Protein AF-A0A2M8QHW9-F1 (afdb_monomer_lite)

Sequence (129 aa):
FPDFVDVEKAYFAKTGIFPIMHVVAIRRDVYEKNRWIAQALYKAFTEAQRLSYEHLLVSASLKTMLPWQIAAVEDTIATMGKAWWPYGIDKNRHVIETFTRYHHEQGLSPRQLTVEEMFAPETFAEFRI

Radius of gyration: 17.44 Å; chains: 1; bounding box: 44×30×49 Å

pLDDT: mean 93.15, std 8.69, range [36.25, 98.19]

Structure (mmCIF, N/CA/C/O backbone):
data_AF-A0A2M8QHW9-F1
#
_entry.id   AF-A0A2M8QHW9-F1
#
loop_
_atom_site.group_PDB
_atom_site.id
_atom_site.type_symbol
_atom_site.label_atom_id
_atom_site.label_alt_id
_atom_site.label_comp_id
_atom_site.label_asym_id
_atom_site.label_entity_id
_atom_site.label_seq_id
_atom_site.pdbx_PDB_ins_code
_atom_site.Cartn_x
_atom_site.Cartn_y
_atom_site.Cartn_z
_atom_site.occupancy
_atom_site.B_iso_or_equiv
_atom_site.auth_seq_id
_atom_site.auth_comp_id
_atom_site.auth_asym_id
_atom_site.auth_atom_id
_atom_site.pdbx_PDB_model_num
ATOM 1 N N . PHE A 1 1 ? -11.239 -7.118 -22.411 1.00 71.62 1 PHE A N 1
ATOM 2 C CA . PHE A 1 1 ? -10.361 -5.962 -22.662 1.00 71.62 1 PHE A CA 1
ATOM 3 C C . PHE A 1 1 ? -8.921 -6.431 -22.521 1.00 71.62 1 PHE A C 1
ATOM 5 O O . PHE A 1 1 ? -8.539 -6.776 -21.411 1.00 71.62 1 PHE A O 1
ATOM 12 N N . PRO A 1 2 ? -8.183 -6.615 -23.627 1.00 88.00 2 PRO A N 1
ATOM 13 C CA . PRO A 1 2 ? -6.810 -7.134 -23.603 1.00 88.00 2 PRO A CA 1
ATOM 14 C C . PRO A 1 2 ? -5.754 -6.081 -23.208 1.00 88.00 2 PRO A C 1
ATOM 16 O O . PRO A 1 2 ? -4.635 -6.444 -22.878 1.00 88.00 2 PRO A O 1
ATOM 19 N N . ASP A 1 3 ? -6.118 -4.801 -23.219 1.00 94.25 3 ASP A N 1
ATOM 20 C CA . ASP A 1 3 ? -5.281 -3.607 -23.026 1.00 94.25 3 ASP A CA 1
ATOM 21 C C . ASP A 1 3 ? -5.350 -3.024 -21.601 1.00 94.25 3 ASP A C 1
ATOM 23 O O . ASP A 1 3 ? -4.943 -1.890 -21.357 1.00 94.25 3 ASP A O 1
ATOM 27 N N . PHE A 1 4 ? -5.875 -3.791 -20.642 1.00 93.69 4 PHE A N 1
ATOM 28 C CA . PHE A 1 4 ? -6.145 -3.322 -19.279 1.00 93.69 4 PHE A CA 1
ATOM 29 C C . PHE A 1 4 ? -4.907 -2.737 -18.580 1.00 93.69 4 PHE A C 1
ATOM 31 O O . PHE A 1 4 ? -5.032 -1.728 -17.896 1.00 93.69 4 PHE A O 1
ATOM 38 N N . VAL A 1 5 ? -3.715 -3.301 -18.809 1.00 94.00 5 VAL A N 1
ATOM 39 C CA . VAL A 1 5 ? -2.462 -2.796 -18.221 1.00 94.00 5 VAL A CA 1
ATOM 40 C C . VAL A 1 5 ? -2.195 -1.352 -18.647 1.00 94.00 5 VAL A C 1
ATOM 42 O O . VAL A 1 5 ? -1.920 -0.505 -17.801 1.00 94.00 5 VAL A O 1
ATOM 45 N N . ASP A 1 6 ? -2.309 -1.039 -19.937 1.00 95.50 6 ASP A N 1
ATOM 46 C CA . ASP A 1 6 ? -2.036 0.310 -20.442 1.00 95.50 6 ASP A CA 1
ATOM 47 C C . ASP A 1 6 ? -3.090 1.312 -19.959 1.00 95.50 6 ASP A C 1
ATOM 49 O O . ASP A 1 6 ? -2.762 2.443 -19.589 1.00 95.50 6 ASP A O 1
ATOM 53 N N . VAL A 1 7 ? -4.353 0.883 -19.888 1.00 96.12 7 VAL A N 1
ATOM 54 C CA . VAL A 1 7 ? -5.453 1.691 -19.344 1.00 96.12 7 VAL A CA 1
ATOM 55 C C . VAL A 1 7 ? -5.238 1.991 -17.856 1.00 96.12 7 VAL A C 1
ATOM 57 O O . VAL A 1 7 ? -5.409 3.134 -17.429 1.00 96.12 7 VAL A O 1
ATOM 60 N N . GLU A 1 8 ? -4.823 1.002 -17.064 1.00 95.38 8 GLU A N 1
ATOM 61 C CA . GLU A 1 8 ? -4.522 1.166 -15.638 1.00 95.38 8 GLU A CA 1
ATOM 62 C C . GLU A 1 8 ? -3.317 2.085 -15.410 1.00 95.38 8 GLU A C 1
ATOM 64 O O . GLU A 1 8 ? -3.380 2.982 -14.565 1.00 95.38 8 GLU A O 1
ATOM 69 N N . LYS A 1 9 ? -2.252 1.947 -16.210 1.00 96.31 9 LYS A N 1
ATOM 70 C CA . LYS A 1 9 ? -1.101 2.864 -16.173 1.00 96.31 9 LYS A CA 1
ATOM 71 C C . LYS A 1 9 ? -1.502 4.292 -16.521 1.00 96.31 9 LYS A C 1
ATOM 73 O O . LYS A 1 9 ? -1.097 5.224 -15.830 1.00 96.31 9 LYS A O 1
ATOM 78 N N . ALA A 1 10 ? -2.317 4.479 -17.558 1.00 96.81 10 ALA A N 1
ATOM 79 C CA . ALA A 1 10 ? -2.821 5.795 -17.941 1.00 96.81 10 ALA A CA 1
ATOM 80 C C . ALA A 1 10 ? -3.698 6.409 -16.837 1.00 96.81 10 ALA A C 1
ATOM 82 O O . ALA A 1 10 ? -3.595 7.605 -16.552 1.00 96.81 10 ALA A O 1
ATOM 83 N N . TYR A 1 11 ? -4.527 5.598 -16.175 1.00 96.50 11 TYR A N 1
ATOM 84 C CA . TYR A 1 11 ? -5.313 6.024 -15.020 1.00 96.50 11 TYR A CA 1
ATOM 85 C C . TYR A 1 11 ? -4.419 6.455 -13.851 1.00 96.50 11 TYR A C 1
ATOM 87 O O . TYR A 1 11 ? -4.618 7.546 -13.305 1.00 96.50 11 TYR A O 1
ATOM 95 N N . PHE A 1 12 ? -3.408 5.654 -13.505 1.00 96.75 12 PHE A N 1
ATOM 96 C CA . PHE A 1 12 ? -2.443 5.989 -12.460 1.00 96.75 12 PHE A CA 1
ATOM 97 C C . PHE A 1 12 ? -1.674 7.271 -12.799 1.00 96.75 12 PHE A C 1
ATOM 99 O O . PHE A 1 12 ? -1.614 8.176 -11.975 1.00 96.75 12 PHE A O 1
ATOM 106 N N . ALA A 1 13 ? -1.174 7.418 -14.028 1.00 96.50 13 ALA A N 1
ATOM 107 C CA . ALA A 1 13 ? -0.470 8.624 -14.465 1.00 96.50 13 ALA A CA 1
ATOM 108 C C . ALA A 1 13 ? -1.353 9.882 -14.392 1.00 96.50 13 ALA A C 1
ATOM 110 O O . ALA A 1 13 ? -0.876 10.963 -14.051 1.00 96.50 13 ALA A O 1
ATOM 111 N N . LYS A 1 14 ? -2.652 9.749 -14.691 1.00 97.62 14 LYS A N 1
ATOM 112 C CA . LYS A 1 14 ? -3.613 10.857 -14.654 1.00 97.62 14 LYS A CA 1
ATOM 113 C C . LYS A 1 14 ? -4.022 11.255 -13.235 1.00 97.62 14 LYS A C 1
ATOM 115 O O . LYS A 1 14 ? -4.282 12.430 -12.992 1.00 97.62 14 LYS A O 1
ATOM 120 N N . THR A 1 15 ? -4.170 10.287 -12.335 1.00 96.62 15 THR A N 1
ATOM 121 C CA . THR A 1 15 ? -4.827 10.497 -11.032 1.00 96.62 15 THR A CA 1
ATOM 122 C C . THR A 1 15 ? -3.886 10.377 -9.840 1.00 96.62 15 THR A C 1
ATOM 124 O O . THR A 1 15 ? -4.209 10.867 -8.765 1.00 96.62 15 THR A O 1
ATOM 127 N N . GLY A 1 16 ? -2.748 9.703 -10.000 1.00 94.56 16 GLY A N 1
ATOM 128 C CA . GLY A 1 16 ? -1.907 9.239 -8.897 1.00 94.56 16 GLY A CA 1
ATOM 129 C C . GLY A 1 16 ? -2.556 8.138 -8.049 1.00 94.56 16 GLY A C 1
ATOM 130 O O . GLY A 1 16 ? -2.000 7.759 -7.020 1.00 94.56 16 GLY A O 1
ATOM 131 N N . ILE A 1 17 ? -3.730 7.626 -8.439 1.00 95.69 17 ILE A N 1
ATOM 132 C CA . ILE A 1 17 ? -4.475 6.625 -7.678 1.00 95.69 17 ILE A CA 1
ATOM 133 C C . ILE A 1 17 ? -4.153 5.241 -8.221 1.00 95.69 17 ILE A C 1
ATOM 135 O O . ILE A 1 17 ? -4.450 4.924 -9.371 1.00 95.69 17 ILE A O 1
ATOM 139 N N . PHE A 1 18 ? -3.628 4.388 -7.347 1.00 93.56 18 PHE A N 1
ATOM 140 C CA . PHE A 1 18 ? -3.659 2.947 -7.534 1.00 93.56 18 PHE A CA 1
ATOM 141 C C . PHE A 1 18 ? -4.599 2.338 -6.484 1.00 93.56 18 PHE A C 1
ATOM 143 O O . PHE A 1 18 ? -4.386 2.574 -5.291 1.00 93.56 18 PHE A O 1
ATOM 150 N N . PRO A 1 19 ? -5.680 1.641 -6.884 1.00 89.56 19 PRO A N 1
ATOM 151 C CA . PRO A 1 19 ? -6.711 1.203 -5.948 1.00 89.56 19 PRO A CA 1
ATOM 152 C C . PRO A 1 19 ? -6.178 0.330 -4.804 1.00 89.56 19 PRO A C 1
ATOM 154 O O . PRO A 1 19 ? -5.447 -0.638 -5.015 1.00 89.56 19 PRO A O 1
ATOM 157 N N . ILE A 1 20 ? -6.598 0.645 -3.576 1.00 89.88 20 ILE A N 1
ATOM 158 C CA . ILE A 1 20 ? -6.276 -0.157 -2.391 1.00 89.88 20 ILE A CA 1
ATOM 159 C C . ILE A 1 20 ? -7.069 -1.464 -2.461 1.00 89.88 20 ILE A C 1
ATOM 161 O O . ILE A 1 20 ? -8.295 -1.450 -2.390 1.00 89.88 20 ILE A O 1
ATOM 165 N N . MET A 1 21 ? -6.372 -2.598 -2.570 1.00 85.88 21 MET A N 1
ATOM 166 C CA . MET A 1 21 ? -7.023 -3.915 -2.619 1.00 85.88 21 MET A CA 1
ATOM 167 C C . MET A 1 21 ? -7.296 -4.517 -1.234 1.00 85.88 21 MET A C 1
ATOM 169 O O . MET A 1 21 ? -8.264 -5.251 -1.066 1.00 85.88 21 MET A O 1
ATOM 173 N N . HIS A 1 22 ? -6.441 -4.238 -0.243 1.00 90.62 22 HIS A N 1
ATOM 174 C CA . HIS A 1 22 ? -6.488 -4.900 1.063 1.00 90.62 22 HIS A CA 1
ATOM 175 C C . HIS A 1 22 ? -6.262 -3.914 2.211 1.00 90.62 22 HIS A C 1
ATOM 177 O O . HIS A 1 22 ? -5.474 -2.977 2.096 1.00 90.62 22 HIS A O 1
ATOM 183 N N . VAL A 1 23 ? -6.913 -4.181 3.345 1.00 93.06 23 VAL A N 1
ATOM 184 C CA . VAL A 1 23 ? -6.708 -3.486 4.621 1.00 93.06 23 VAL A CA 1
ATOM 185 C C . VAL A 1 23 ? -6.561 -4.514 5.742 1.00 93.06 23 VAL A C 1
ATOM 187 O O . VAL A 1 23 ? -7.210 -5.559 5.728 1.00 93.06 23 VAL A O 1
ATOM 190 N N . VAL A 1 24 ? -5.707 -4.227 6.723 1.00 94.31 24 VAL A N 1
ATOM 191 C CA . VAL A 1 24 ? -5.580 -5.049 7.932 1.00 94.31 24 VAL A CA 1
ATOM 192 C C . VAL A 1 24 ? -6.561 -4.532 8.977 1.00 94.31 24 VAL A C 1
ATOM 194 O O . VAL A 1 24 ? -6.463 -3.386 9.409 1.00 94.31 24 VAL A O 1
ATOM 197 N N . ALA A 1 25 ? -7.486 -5.387 9.406 1.00 95.69 25 ALA A N 1
ATOM 198 C CA . ALA A 1 25 ? -8.437 -5.075 10.464 1.00 95.69 25 ALA A CA 1
ATOM 199 C C . ALA A 1 25 ? -8.063 -5.801 11.762 1.00 95.69 25 ALA A C 1
ATOM 201 O O . ALA A 1 25 ? -7.692 -6.974 11.753 1.00 95.69 25 ALA A O 1
ATOM 202 N N . ILE A 1 26 ? -8.202 -5.107 12.892 1.00 96.62 26 ILE A N 1
ATOM 203 C CA . ILE A 1 26 ? -8.029 -5.680 14.229 1.00 96.62 26 ILE A CA 1
ATOM 204 C C . ILE A 1 26 ? -9.383 -5.635 14.925 1.00 96.62 26 ILE A C 1
ATOM 206 O O . ILE A 1 26 ? -10.048 -4.597 14.944 1.00 96.62 26 ILE A O 1
ATOM 210 N N . ARG A 1 27 ? -9.791 -6.757 15.525 1.00 97.38 27 ARG A N 1
ATOM 211 C CA . ARG A 1 27 ? -11.016 -6.810 16.329 1.00 97.38 27 ARG A CA 1
ATOM 212 C C . ARG A 1 27 ? -10.944 -5.764 17.449 1.00 97.38 27 ARG A C 1
ATOM 214 O O . ARG A 1 27 ? -9.917 -5.643 18.121 1.00 97.38 27 ARG A O 1
ATOM 221 N N . ARG A 1 28 ? -12.028 -5.005 17.637 1.00 96.19 28 ARG A N 1
ATOM 222 C CA . ARG A 1 28 ? -12.054 -3.817 18.506 1.00 96.19 28 ARG A CA 1
ATOM 223 C C . ARG A 1 28 ? -11.579 -4.098 19.932 1.00 96.19 28 ARG A C 1
ATOM 225 O O . ARG A 1 28 ? -10.681 -3.417 20.409 1.00 96.19 28 ARG A O 1
ATOM 232 N N . ASP A 1 29 ? -12.134 -5.116 20.576 1.00 98.00 29 ASP A N 1
ATOM 233 C CA . ASP A 1 29 ? -11.809 -5.517 21.951 1.00 98.00 29 ASP A CA 1
ATOM 234 C C . ASP A 1 29 ? -10.341 -5.952 22.128 1.00 98.00 29 ASP A C 1
ATOM 236 O O . ASP A 1 29 ? -9.735 -5.686 23.166 1.00 98.00 29 ASP A O 1
ATOM 240 N N . VAL A 1 30 ? -9.751 -6.602 21.119 1.00 98.06 30 VAL A N 1
ATOM 241 C CA . VAL A 1 30 ? -8.334 -6.995 21.120 1.00 98.06 30 VAL A CA 1
ATOM 242 C C . VAL A 1 30 ? -7.454 -5.759 21.049 1.00 98.06 30 VAL A C 1
ATOM 244 O O . VAL A 1 30 ? -6.533 -5.628 21.855 1.00 98.06 30 VAL A O 1
ATOM 247 N N . TYR A 1 31 ? -7.751 -4.851 20.119 1.00 97.31 31 TYR A N 1
ATOM 248 C CA . TYR A 1 31 ? -7.004 -3.607 19.968 1.00 97.31 31 TYR A CA 1
ATOM 249 C C . TYR A 1 31 ? -7.140 -2.707 21.201 1.00 97.31 31 TYR A C 1
ATOM 251 O O . TYR A 1 31 ? -6.151 -2.148 21.659 1.00 97.31 31 TYR A O 1
ATOM 259 N N . GLU A 1 32 ? -8.328 -2.590 21.793 1.00 96.50 32 GLU A N 1
ATOM 260 C CA . GLU A 1 32 ? -8.529 -1.751 22.978 1.00 96.50 32 GLU A CA 1
ATOM 261 C C . GLU A 1 32 ? -7.736 -2.242 24.186 1.00 96.50 32 GLU A C 1
ATOM 263 O O . GLU A 1 32 ? -7.156 -1.424 24.898 1.00 96.50 32 GLU A O 1
ATOM 268 N N . LYS A 1 33 ? -7.644 -3.564 24.371 1.00 97.94 33 LYS A N 1
ATOM 269 C CA . LYS A 1 33 ? -6.813 -4.181 25.416 1.00 97.94 33 LYS A CA 1
ATOM 270 C C . LYS A 1 33 ? -5.316 -4.149 25.089 1.00 97.94 33 LYS A C 1
ATOM 272 O O . LYS A 1 33 ? -4.503 -4.268 25.998 1.00 97.94 33 LYS A O 1
ATOM 277 N N . ASN A 1 34 ? -4.946 -4.012 23.813 1.00 97.44 34 ASN A N 1
ATOM 278 C CA . ASN A 1 34 ? -3.572 -4.164 23.325 1.00 97.44 34 ASN A CA 1
ATOM 279 C C . ASN A 1 34 ? -3.258 -3.167 22.195 1.00 97.44 34 ASN A C 1
ATOM 281 O O . ASN A 1 34 ? -2.925 -3.560 21.075 1.00 97.44 34 ASN A O 1
ATOM 285 N N . ARG A 1 35 ? -3.354 -1.863 22.481 1.00 95.69 35 ARG A N 1
ATOM 286 C CA . ARG A 1 35 ? -3.211 -0.785 21.477 1.00 95.69 35 ARG A CA 1
ATOM 287 C C . ARG A 1 35 ? -1.920 -0.881 20.654 1.00 95.69 35 ARG A C 1
ATOM 289 O O . ARG A 1 35 ? -1.920 -0.622 19.453 1.00 95.69 35 ARG A O 1
ATOM 296 N N . TRP A 1 36 ? -0.842 -1.349 21.286 1.00 95.12 36 TRP A N 1
ATOM 297 C CA . TRP A 1 36 ? 0.473 -1.558 20.676 1.00 95.12 36 TRP A CA 1
ATOM 298 C C . TRP A 1 36 ? 0.463 -2.509 19.462 1.00 95.12 36 TRP A C 1
ATOM 300 O O . TRP A 1 36 ? 1.332 -2.391 18.596 1.00 95.12 36 TRP A O 1
ATOM 310 N N . ILE A 1 37 ? -0.517 -3.420 19.356 1.00 96.62 37 ILE A N 1
ATOM 311 C CA . ILE A 1 37 ? -0.610 -4.390 18.251 1.00 96.62 37 ILE A CA 1
ATOM 312 C C . ILE A 1 37 ? -0.733 -3.681 16.900 1.00 96.62 37 ILE A C 1
ATOM 314 O O . ILE A 1 37 ? -0.157 -4.154 15.922 1.00 96.62 37 ILE A O 1
ATOM 318 N N . ALA A 1 38 ? -1.426 -2.539 16.830 1.00 95.19 38 ALA A N 1
ATOM 319 C CA . ALA A 1 38 ? -1.582 -1.801 15.577 1.00 95.19 38 ALA A CA 1
ATOM 320 C C . ALA A 1 38 ? -0.224 -1.384 14.992 1.00 95.19 38 ALA A C 1
ATOM 322 O O . ALA A 1 38 ? 0.065 -1.653 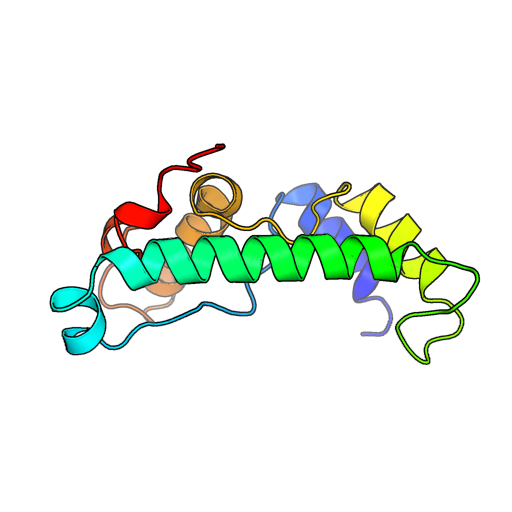13.826 1.00 95.19 38 ALA A O 1
ATOM 323 N N . GLN A 1 39 ? 0.648 -0.809 15.825 1.00 93.75 39 GLN A N 1
ATOM 324 C CA . GLN A 1 39 ? 1.985 -0.410 15.397 1.00 93.75 39 GLN A CA 1
ATOM 325 C C . GLN A 1 39 ? 2.892 -1.621 15.130 1.00 93.75 39 GLN A C 1
ATOM 327 O O . GLN A 1 39 ? 3.680 -1.599 14.184 1.00 93.75 39 GLN A O 1
ATOM 332 N N . ALA A 1 40 ? 2.783 -2.685 15.933 1.00 95.69 40 ALA A N 1
ATOM 333 C CA . ALA A 1 40 ? 3.567 -3.903 15.739 1.00 95.69 40 ALA A CA 1
ATOM 334 C C . ALA A 1 40 ? 3.253 -4.581 14.395 1.00 95.69 40 ALA A C 1
ATOM 336 O O . ALA A 1 40 ? 4.174 -4.906 13.646 1.00 95.69 40 ALA A O 1
ATOM 337 N N . LEU A 1 41 ? 1.968 -4.726 14.053 1.00 95.62 41 LEU A N 1
ATOM 338 C CA . LEU A 1 41 ? 1.536 -5.261 12.760 1.00 95.62 41 LEU A CA 1
ATOM 339 C C . LEU A 1 41 ? 1.975 -4.356 11.609 1.00 95.62 41 LEU A C 1
ATOM 341 O O . LEU A 1 41 ? 2.506 -4.854 10.619 1.00 95.62 41 LEU A O 1
ATOM 345 N N . TYR A 1 42 ? 1.812 -3.035 11.746 1.00 94.19 42 TYR A N 1
ATOM 346 C CA . TYR A 1 42 ? 2.251 -2.086 10.723 1.00 94.19 42 TYR A CA 1
ATOM 347 C C . TYR A 1 42 ? 3.747 -2.231 10.406 1.00 94.19 42 TYR A C 1
ATOM 349 O O . TYR A 1 42 ? 4.121 -2.361 9.238 1.00 94.19 42 TYR A O 1
ATOM 357 N N . LYS A 1 43 ? 4.600 -2.297 11.438 1.00 94.12 43 LYS A N 1
ATOM 358 C CA . LYS A 1 43 ? 6.045 -2.525 11.284 1.00 94.12 43 LYS A CA 1
ATOM 359 C C . LYS A 1 43 ? 6.344 -3.880 10.642 1.00 94.12 43 LYS A C 1
ATOM 361 O O . LYS A 1 43 ? 7.104 -3.935 9.680 1.00 94.12 43 LYS A O 1
ATOM 366 N N . ALA A 1 44 ? 5.722 -4.952 11.134 1.00 96.31 44 ALA A N 1
ATOM 367 C CA . ALA A 1 44 ? 5.953 -6.303 10.631 1.00 96.31 44 ALA A CA 1
ATOM 368 C C . ALA A 1 44 ? 5.591 -6.444 9.143 1.00 96.31 44 ALA A C 1
ATOM 370 O O . ALA A 1 44 ? 6.369 -7.001 8.371 1.00 96.31 44 ALA A O 1
ATOM 371 N N . PHE A 1 45 ? 4.446 -5.904 8.715 1.00 95.94 45 PHE A N 1
ATOM 372 C CA . PHE A 1 45 ? 4.040 -5.969 7.311 1.00 95.94 45 PHE A CA 1
ATOM 373 C C . PHE A 1 45 ? 4.854 -5.041 6.407 1.00 95.94 45 PHE A C 1
ATOM 375 O O . PHE A 1 45 ? 5.140 -5.418 5.273 1.00 95.94 45 PHE A O 1
ATOM 382 N N . THR A 1 46 ? 5.270 -3.873 6.903 1.00 93.88 46 THR A N 1
ATOM 383 C CA . THR A 1 46 ? 6.174 -2.983 6.155 1.00 93.88 46 THR A CA 1
ATOM 384 C C . THR A 1 46 ? 7.514 -3.673 5.892 1.00 93.88 46 THR A C 1
ATOM 386 O O . THR A 1 46 ? 8.026 -3.634 4.775 1.00 93.88 46 THR A O 1
ATOM 389 N N . GLU A 1 47 ? 8.053 -4.377 6.889 1.00 96.25 47 GLU A N 1
ATOM 390 C CA . GLU A 1 47 ? 9.287 -5.148 6.735 1.00 96.25 47 GLU A CA 1
ATOM 391 C C . GLU A 1 47 ? 9.109 -6.345 5.790 1.00 96.25 47 GLU A C 1
ATOM 393 O O . GLU A 1 47 ? 9.917 -6.553 4.884 1.00 96.25 47 GLU A O 1
ATOM 398 N N . ALA A 1 48 ? 8.013 -7.097 5.925 1.00 96.69 48 ALA A N 1
ATOM 399 C CA . ALA A 1 48 ? 7.700 -8.195 5.010 1.00 96.69 48 ALA A CA 1
ATOM 400 C C . ALA A 1 48 ? 7.568 -7.720 3.550 1.00 96.69 48 ALA A C 1
ATOM 402 O O . ALA A 1 48 ? 8.015 -8.405 2.623 1.00 96.69 48 ALA A O 1
ATOM 403 N N . GLN A 1 49 ? 6.992 -6.534 3.332 1.00 95.38 49 GLN A N 1
ATOM 404 C CA . GLN A 1 49 ? 6.917 -5.915 2.013 1.00 95.38 49 GLN A CA 1
ATOM 405 C C . GLN A 1 49 ? 8.307 -5.542 1.489 1.00 95.38 49 GLN A C 1
ATOM 407 O O . GLN A 1 49 ? 8.620 -5.872 0.345 1.00 95.38 49 GLN A O 1
ATOM 412 N N . ARG A 1 50 ? 9.146 -4.896 2.309 1.00 95.88 50 ARG A N 1
ATOM 413 C CA . ARG A 1 50 ? 10.518 -4.527 1.927 1.00 95.88 50 ARG A CA 1
ATOM 414 C C . ARG A 1 50 ? 11.298 -5.747 1.440 1.00 95.88 50 ARG A C 1
ATOM 416 O O . ARG A 1 50 ? 11.843 -5.722 0.339 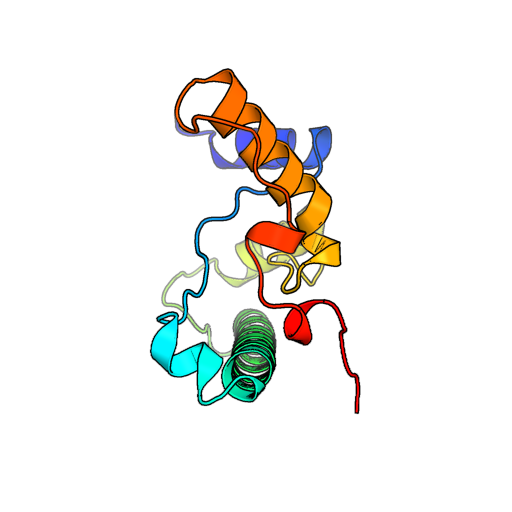1.0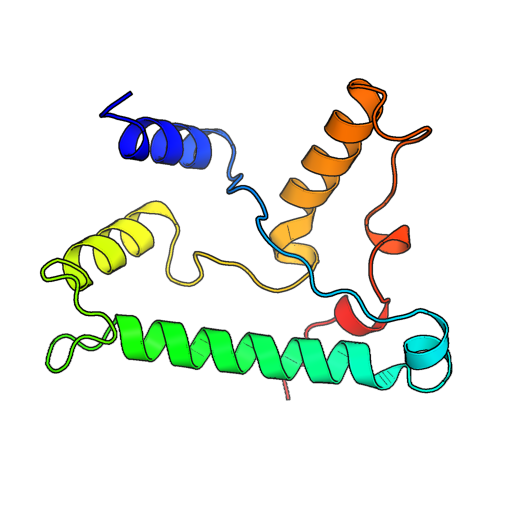0 95.88 50 ARG A O 1
ATOM 423 N N . LEU A 1 51 ? 11.267 -6.835 2.211 1.00 96.31 51 LEU A N 1
ATOM 424 C CA . LEU A 1 51 ? 11.889 -8.104 1.829 1.00 96.31 51 LEU A CA 1
ATOM 425 C C . LEU A 1 51 ? 11.312 -8.637 0.511 1.00 96.31 51 LEU A C 1
ATOM 427 O O . LEU A 1 51 ? 12.049 -9.094 -0.359 1.00 96.31 51 LEU A O 1
ATOM 431 N N . SER A 1 52 ? 9.994 -8.548 0.326 1.00 95.75 52 SER A N 1
ATOM 432 C CA . SER A 1 52 ? 9.341 -8.989 -0.911 1.00 95.75 52 SER A CA 1
ATOM 433 C C . SER A 1 52 ? 9.816 -8.198 -2.133 1.00 95.75 52 SER A C 1
ATOM 435 O O . SER A 1 52 ? 10.095 -8.807 -3.164 1.00 95.75 52 SER A O 1
ATOM 437 N N . TYR A 1 53 ? 9.966 -6.875 -2.026 1.00 95.69 53 TYR A N 1
ATOM 438 C CA . TYR A 1 53 ? 10.539 -6.053 -3.096 1.00 95.69 53 TYR A CA 1
ATOM 439 C C . TYR A 1 53 ? 11.976 -6.447 -3.419 1.00 95.69 53 TYR A C 1
ATOM 441 O O . TYR A 1 53 ? 12.316 -6.599 -4.590 1.00 95.69 53 TYR A O 1
ATOM 449 N N . GLU A 1 54 ? 12.803 -6.675 -2.400 1.00 94.88 54 GLU A N 1
ATOM 450 C CA . GLU A 1 54 ? 14.190 -7.106 -2.589 1.00 94.88 54 GLU A CA 1
ATOM 451 C C . GLU A 1 54 ? 14.268 -8.440 -3.328 1.00 94.88 54 GLU A C 1
ATOM 453 O O . GLU A 1 54 ? 15.019 -8.569 -4.291 1.00 94.88 54 GLU A O 1
ATOM 458 N N . HIS A 1 55 ? 13.431 -9.409 -2.956 1.00 95.25 55 HIS A N 1
ATOM 459 C CA . HIS A 1 55 ? 13.362 -10.696 -3.645 1.00 95.25 55 HIS A CA 1
ATOM 460 C C . HIS A 1 55 ? 12.825 -10.596 -5.077 1.00 95.25 55 HIS A C 1
ATOM 462 O O . HIS A 1 55 ? 13.256 -11.361 -5.938 1.00 95.25 55 HIS A O 1
ATOM 468 N N . LEU A 1 56 ? 11.891 -9.681 -5.352 1.00 96.38 56 LEU A N 1
ATOM 469 C CA . LEU A 1 56 ? 11.357 -9.477 -6.703 1.00 96.38 56 LEU A CA 1
ATOM 470 C C . LEU A 1 56 ? 12.408 -8.925 -7.675 1.00 96.38 56 LEU A C 1
ATOM 472 O O . LEU A 1 56 ? 12.310 -9.196 -8.870 1.00 96.38 56 LEU A O 1
ATOM 476 N N . LEU A 1 57 ? 13.414 -8.211 -7.162 1.00 93.12 57 LEU A N 1
ATOM 477 C CA . LEU A 1 57 ? 14.529 -7.651 -7.930 1.00 93.12 57 LEU A CA 1
ATOM 478 C C . LEU A 1 57 ? 15.648 -8.665 -8.229 1.00 93.12 57 LEU A C 1
ATOM 480 O O . LEU A 1 57 ? 16.535 -8.379 -9.033 1.00 93.12 57 LEU A O 1
ATOM 484 N N . VAL A 1 58 ? 15.637 -9.849 -7.607 1.00 93.50 58 VAL A N 1
ATOM 485 C CA . VAL A 1 58 ? 16.659 -10.881 -7.841 1.00 93.50 58 VAL A CA 1
ATOM 486 C C . VAL A 1 58 ? 16.404 -11.585 -9.176 1.00 93.50 58 VAL A C 1
ATOM 488 O O . VAL A 1 58 ? 15.458 -12.358 -9.313 1.00 93.50 58 VAL A O 1
ATOM 491 N N . SER A 1 59 ? 17.288 -11.371 -10.154 1.00 89.06 59 SER A N 1
ATOM 492 C CA . SER A 1 59 ? 17.186 -11.969 -11.496 1.00 89.06 59 SER A CA 1
ATOM 493 C C . SER A 1 59 ? 17.769 -13.383 -11.609 1.00 89.06 59 SER A C 1
ATOM 495 O O . SER A 1 59 ? 17.367 -14.139 -12.487 1.00 89.06 59 SER A O 1
ATOM 497 N N . ALA A 1 60 ? 18.684 -13.768 -10.713 1.00 90.12 60 ALA A N 1
ATOM 498 C CA . ALA A 1 60 ? 19.350 -15.0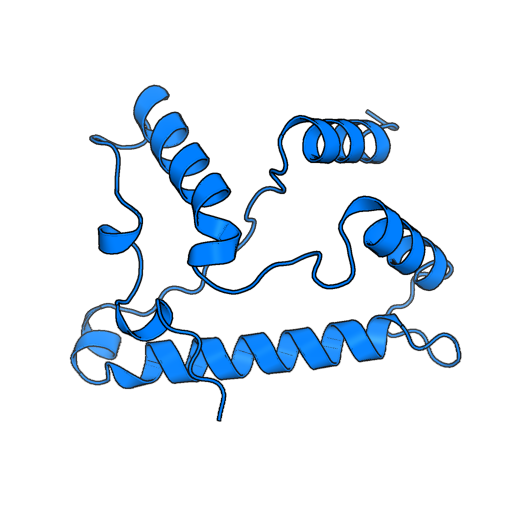77 -10.744 1.00 90.12 60 ALA A CA 1
ATOM 499 C C . ALA A 1 60 ? 18.484 -16.236 -10.209 1.00 90.12 60 ALA A C 1
ATOM 501 O O . ALA A 1 60 ? 18.758 -17.399 -10.495 1.00 90.12 60 ALA A O 1
ATOM 502 N N . SER A 1 61 ? 17.460 -15.930 -9.411 1.00 90.31 61 SER A N 1
ATOM 503 C CA . SER A 1 61 ? 16.514 -16.897 -8.850 1.00 90.31 61 SER A CA 1
ATOM 504 C C . SER A 1 61 ? 15.186 -16.186 -8.636 1.00 90.31 61 SER A C 1
ATOM 506 O O . SER A 1 61 ? 15.000 -15.472 -7.648 1.00 90.31 61 SER A O 1
ATOM 508 N N . LEU A 1 62 ? 14.294 -16.312 -9.620 1.00 93.00 62 LEU A N 1
ATOM 509 C CA . LEU A 1 62 ? 13.024 -15.596 -9.612 1.00 93.00 62 LEU A CA 1
ATOM 5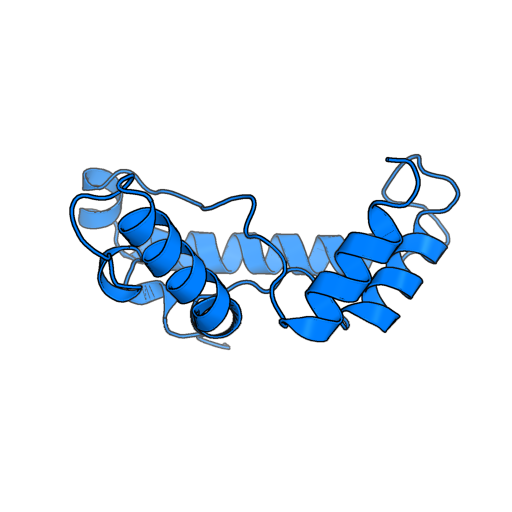10 C C . LEU A 1 62 ? 12.165 -16.045 -8.428 1.00 93.00 62 LEU A C 1
ATOM 512 O O . LEU A 1 62 ? 12.004 -17.233 -8.153 1.00 93.00 62 LEU A O 1
ATOM 516 N N . LYS A 1 63 ? 11.578 -15.065 -7.739 1.00 94.12 63 LYS A N 1
ATOM 517 C CA . LYS A 1 63 ? 10.669 -15.296 -6.611 1.00 94.12 63 LYS A CA 1
ATOM 518 C C . LYS A 1 63 ? 9.390 -16.037 -7.021 1.00 94.12 63 LYS A C 1
ATOM 520 O O . LYS A 1 63 ? 8.801 -16.734 -6.196 1.00 94.12 63 LYS A O 1
ATOM 525 N N . THR A 1 64 ? 8.950 -15.857 -8.262 1.00 94.56 64 THR A N 1
ATOM 526 C CA . THR A 1 64 ? 7.762 -16.491 -8.841 1.00 94.56 64 THR A CA 1
ATOM 527 C C . THR A 1 64 ? 8.140 -17.391 -10.016 1.00 94.56 64 THR A C 1
ATOM 529 O O . THR A 1 64 ? 9.263 -17.361 -10.510 1.00 94.56 64 THR A O 1
ATOM 532 N N . MET A 1 65 ? 7.174 -18.174 -10.500 1.00 94.12 65 MET A N 1
ATOM 533 C CA . MET A 1 65 ? 7.339 -19.007 -11.698 1.00 94.12 65 MET A CA 1
ATOM 534 C C . MET A 1 65 ? 7.121 -18.242 -13.017 1.00 94.12 65 MET A C 1
ATOM 536 O O . MET A 1 65 ? 7.089 -18.859 -14.079 1.00 94.12 65 MET A O 1
ATOM 540 N N . LEU A 1 66 ? 6.931 -16.918 -12.977 1.00 94.94 66 LEU A N 1
ATOM 541 C CA . LEU A 1 66 ? 6.684 -16.123 -14.180 1.00 94.94 66 LEU A CA 1
ATOM 542 C C . LEU A 1 66 ? 8.009 -15.792 -14.890 1.00 94.94 66 LEU A C 1
ATOM 544 O O . LEU A 1 66 ? 8.855 -15.121 -14.297 1.00 94.94 66 LEU A O 1
ATOM 548 N N . PRO A 1 67 ? 8.190 -16.176 -16.169 1.00 93.69 67 PRO A N 1
ATOM 549 C CA . PRO A 1 67 ? 9.467 -16.017 -16.874 1.00 93.69 67 PRO A CA 1
ATOM 550 C C . PRO A 1 67 ? 9.861 -14.552 -17.113 1.00 93.69 67 PRO A C 1
ATOM 552 O O . PRO A 1 67 ? 11.041 -14.251 -17.264 1.00 93.69 67 PRO A O 1
ATOM 555 N N . TRP A 1 68 ? 8.892 -13.633 -17.121 1.00 95.12 68 TRP A N 1
ATOM 556 C CA . TRP A 1 68 ? 9.110 -12.202 -17.368 1.00 95.12 68 TRP A CA 1
ATOM 557 C C . TRP A 1 68 ? 8.952 -11.342 -16.110 1.00 95.12 68 TRP A C 1
ATOM 559 O O . TRP A 1 68 ? 8.704 -10.143 -16.215 1.00 95.12 68 TRP A O 1
ATOM 569 N N . GLN A 1 69 ? 9.090 -11.933 -14.916 1.00 95.94 69 GLN A N 1
ATOM 570 C CA . GLN A 1 69 ? 8.939 -11.208 -13.650 1.00 95.94 69 GLN A CA 1
ATOM 571 C C . GLN A 1 69 ? 9.804 -9.941 -13.601 1.00 95.94 69 GLN A C 1
ATOM 573 O O . GLN A 1 69 ? 9.303 -8.890 -13.222 1.00 95.94 69 GLN A O 1
ATOM 578 N N . ILE A 1 70 ? 11.081 -10.025 -13.991 1.00 96.12 70 ILE A N 1
ATOM 579 C CA . ILE A 1 70 ? 11.999 -8.878 -13.918 1.00 96.12 70 ILE A CA 1
ATOM 580 C C . ILE A 1 70 ? 11.532 -7.735 -14.817 1.00 96.12 70 ILE A C 1
ATOM 582 O O . ILE A 1 70 ? 11.441 -6.609 -14.341 1.00 96.12 70 ILE A O 1
ATOM 586 N N . ALA A 1 71 ? 11.131 -8.032 -16.056 1.00 96.44 71 ALA A N 1
ATOM 587 C CA . ALA A 1 71 ? 10.593 -7.019 -16.960 1.00 96.44 71 ALA A CA 1
ATOM 588 C C . ALA A 1 71 ? 9.342 -6.341 -16.373 1.00 96.44 71 ALA A C 1
ATOM 590 O O . ALA A 1 71 ? 9.223 -5.120 -16.419 1.00 96.44 71 ALA A O 1
ATOM 591 N N . ALA A 1 72 ? 8.440 -7.115 -15.757 1.00 96.06 72 ALA A N 1
ATOM 592 C CA . ALA A 1 72 ? 7.256 -6.567 -15.093 1.00 96.06 72 ALA A CA 1
ATOM 593 C C . ALA A 1 72 ? 7.609 -5.689 -13.876 1.00 96.06 72 ALA A C 1
ATOM 595 O O . ALA A 1 72 ? 6.976 -4.658 -13.654 1.00 96.06 72 ALA A O 1
ATOM 596 N N . VAL A 1 73 ? 8.624 -6.066 -13.091 1.00 97.25 73 VAL A N 1
ATOM 597 C CA . VAL A 1 73 ? 9.099 -5.275 -11.942 1.00 97.25 73 VAL A CA 1
ATOM 598 C C . VAL A 1 73 ? 9.747 -3.970 -12.405 1.00 97.25 73 VAL A C 1
ATOM 600 O O . VAL A 1 73 ? 9.437 -2.915 -11.858 1.00 97.25 73 VAL A O 1
ATOM 603 N N . GLU A 1 74 ? 10.610 -4.012 -13.419 1.00 97.19 74 GLU A N 1
ATOM 604 C CA . GLU A 1 74 ? 11.267 -2.824 -13.979 1.00 97.19 74 GLU A CA 1
ATOM 605 C C . GLU A 1 74 ? 10.254 -1.832 -14.557 1.00 97.19 74 GLU A C 1
ATOM 607 O O . GLU A 1 74 ? 10.318 -0.638 -14.262 1.00 97.19 74 GLU A O 1
ATOM 612 N N . ASP A 1 75 ? 9.273 -2.329 -15.309 1.00 97.25 75 ASP A N 1
ATOM 613 C CA . ASP A 1 75 ? 8.175 -1.535 -15.858 1.00 97.25 75 ASP A CA 1
ATOM 614 C C . ASP A 1 75 ? 7.281 -0.929 -14.758 1.00 97.25 75 ASP A C 1
ATOM 616 O O . ASP A 1 75 ? 6.916 0.252 -14.815 1.00 97.25 75 ASP A O 1
ATOM 620 N N . THR A 1 76 ? 7.005 -1.693 -13.696 1.00 96.94 76 THR A N 1
ATOM 621 C CA . THR A 1 76 ? 6.292 -1.187 -12.511 1.00 96.94 76 THR A CA 1
ATOM 622 C C . THR A 1 76 ? 7.080 -0.064 -11.838 1.00 96.94 76 THR A C 1
ATOM 624 O O . THR A 1 76 ? 6.509 0.975 -11.516 1.00 96.94 76 THR A O 1
ATOM 627 N N . ILE A 1 77 ? 8.397 -0.219 -11.662 1.00 97.38 77 ILE A N 1
ATOM 628 C CA . ILE A 1 77 ? 9.257 0.813 -11.062 1.00 97.38 77 ILE A CA 1
ATOM 629 C C . ILE A 1 77 ? 9.320 2.062 -11.939 1.00 97.38 77 ILE A C 1
ATOM 631 O O . ILE A 1 77 ? 9.270 3.172 -11.409 1.00 97.38 77 ILE A O 1
ATOM 635 N N . ALA A 1 78 ? 9.416 1.905 -13.259 1.00 97.19 78 ALA A N 1
ATOM 636 C CA . ALA A 1 78 ? 9.413 3.026 -14.194 1.00 97.19 78 ALA A CA 1
ATOM 637 C C . ALA A 1 78 ? 8.091 3.810 -14.143 1.00 97.19 78 ALA A C 1
ATOM 639 O O . ALA A 1 78 ? 8.098 5.035 -14.246 1.00 97.19 78 ALA A O 1
ATOM 640 N N . THR A 1 79 ? 6.973 3.111 -13.937 1.00 96.50 79 THR A N 1
ATOM 641 C CA . THR A 1 79 ? 5.634 3.713 -13.894 1.00 96.50 79 THR A CA 1
ATOM 642 C C . THR A 1 79 ? 5.305 4.323 -12.527 1.00 96.50 79 THR A C 1
ATOM 644 O O . THR A 1 79 ? 4.767 5.424 -12.451 1.00 96.50 79 THR A O 1
ATOM 647 N N . MET A 1 80 ? 5.597 3.607 -11.439 1.00 95.88 80 MET A N 1
ATOM 648 C CA . MET A 1 80 ? 5.064 3.875 -10.095 1.00 95.88 80 MET A CA 1
ATOM 649 C C . MET A 1 80 ? 6.144 4.186 -9.049 1.00 95.88 80 MET A C 1
ATOM 651 O O . MET A 1 80 ? 5.833 4.517 -7.905 1.00 95.88 80 MET A O 1
ATOM 655 N N . GLY A 1 81 ? 7.421 4.084 -9.418 1.00 95.56 81 GLY A N 1
ATOM 656 C CA . GLY A 1 81 ? 8.553 4.218 -8.507 1.00 95.56 81 GLY A CA 1
ATOM 657 C C . GLY A 1 81 ? 8.837 2.948 -7.698 1.00 95.56 81 GLY A C 1
ATOM 658 O O . GLY A 1 81 ? 8.161 1.933 -7.811 1.00 95.56 81 GLY A O 1
ATOM 659 N N . LYS A 1 82 ? 9.870 2.999 -6.848 1.00 94.38 82 LYS A N 1
ATOM 660 C CA . LYS A 1 82 ? 10.384 1.833 -6.095 1.00 94.38 82 LYS A CA 1
ATOM 661 C C . LYS A 1 82 ? 9.483 1.349 -4.951 1.00 94.38 82 LYS A C 1
ATOM 663 O O . LYS A 1 82 ? 9.726 0.282 -4.403 1.00 94.38 82 LYS A O 1
ATOM 668 N N . ALA A 1 83 ? 8.490 2.145 -4.564 1.00 91.50 83 ALA A N 1
ATOM 669 C CA . ALA A 1 83 ? 7.556 1.846 -3.482 1.00 91.50 83 ALA A CA 1
ATOM 670 C C . ALA A 1 83 ? 6.119 1.810 -4.024 1.00 91.50 83 ALA A C 1
ATOM 672 O O . ALA A 1 83 ? 5.255 2.545 -3.553 1.00 91.50 83 ALA A O 1
ATOM 673 N N . TRP A 1 84 ? 5.891 0.982 -5.049 1.00 93.62 84 TRP A N 1
ATOM 674 C CA . TRP A 1 84 ? 4.650 0.958 -5.833 1.00 93.62 84 TRP A CA 1
ATOM 675 C C . TRP A 1 84 ? 3.410 0.503 -5.045 1.00 93.62 84 TRP A C 1
ATOM 677 O O . TRP A 1 84 ? 2.296 0.873 -5.401 1.00 93.62 84 TRP A O 1
ATOM 687 N N . TRP A 1 85 ? 3.587 -0.224 -3.938 1.00 93.38 85 TRP A N 1
ATOM 688 C CA . TRP A 1 85 ? 2.556 -0.402 -2.911 1.00 93.38 85 TRP A CA 1
ATOM 689 C C . TRP A 1 85 ? 2.914 0.400 -1.659 1.00 93.38 85 TRP A C 1
ATOM 691 O O . TRP A 1 85 ? 3.594 -0.128 -0.773 1.00 93.38 85 TRP A O 1
ATOM 701 N N . PRO A 1 86 ? 2.494 1.668 -1.548 1.00 90.94 86 PRO A N 1
ATOM 702 C CA . PRO A 1 86 ? 2.796 2.461 -0.369 1.00 90.94 86 PRO A CA 1
ATOM 703 C C . PRO A 1 86 ? 2.103 1.878 0.868 1.00 90.94 86 PRO A C 1
ATOM 705 O O . PRO A 1 86 ? 0.892 1.677 0.884 1.00 90.94 86 PRO A O 1
ATOM 708 N N . TYR A 1 87 ? 2.869 1.645 1.933 1.00 89.81 87 TYR A N 1
ATOM 709 C CA . TYR A 1 87 ? 2.334 1.407 3.275 1.00 89.81 87 TYR A CA 1
ATOM 710 C C . TYR A 1 87 ? 2.252 2.720 4.055 1.00 89.81 87 TYR A C 1
ATOM 712 O O . TYR A 1 87 ? 3.090 3.607 3.882 1.00 89.81 87 TYR A O 1
ATOM 720 N N . GLY A 1 88 ? 1.245 2.821 4.923 1.00 89.69 88 GLY A N 1
ATOM 721 C CA . GLY A 1 88 ? 1.041 3.964 5.812 1.00 89.69 88 GLY A CA 1
ATOM 722 C C . GLY A 1 88 ? -0.077 4.895 5.358 1.00 89.69 88 GLY A C 1
ATOM 723 O O . GLY A 1 88 ? -0.472 4.909 4.191 1.00 89.69 88 GLY A O 1
ATOM 724 N N . ILE A 1 89 ? -0.601 5.666 6.308 1.00 91.50 89 ILE A N 1
ATOM 725 C CA . ILE A 1 89 ? -1.777 6.513 6.098 1.00 91.50 89 ILE A CA 1
ATOM 726 C C . ILE A 1 89 ? -1.458 7.708 5.211 1.00 91.50 89 ILE A C 1
ATOM 728 O O . ILE A 1 89 ? -2.146 7.910 4.219 1.00 91.50 89 ILE A O 1
ATOM 732 N N . ASP A 1 90 ? -0.394 8.454 5.501 1.00 90.62 90 ASP A N 1
ATOM 733 C CA . ASP A 1 90 ? -0.110 9.706 4.791 1.00 90.62 90 ASP A CA 1
ATOM 734 C C . ASP A 1 90 ? 0.098 9.498 3.290 1.00 90.62 90 ASP A C 1
ATOM 736 O O . ASP A 1 90 ? -0.463 10.225 2.473 1.00 90.62 90 ASP A O 1
ATOM 740 N N . LYS A 1 91 ? 0.830 8.442 2.916 1.00 91.31 91 LYS A N 1
ATOM 741 C CA . LYS A 1 91 ? 1.076 8.089 1.510 1.00 91.31 91 LYS A CA 1
ATOM 742 C C . LYS A 1 91 ? -0.192 7.644 0.778 1.00 91.31 91 LYS A C 1
ATOM 744 O O . LYS A 1 91 ? -0.268 7.789 -0.435 1.00 91.31 91 LYS A O 1
ATOM 749 N N . ASN A 1 92 ? -1.178 7.113 1.504 1.00 94.00 92 ASN A N 1
ATOM 750 C CA . ASN A 1 92 ? -2.441 6.628 0.948 1.00 94.00 92 ASN A CA 1
ATOM 751 C C . ASN A 1 92 ? -3.615 7.589 1.171 1.00 94.00 92 ASN A C 1
ATOM 753 O O . ASN A 1 92 ? -4.712 7.317 0.685 1.00 94.00 92 ASN A O 1
ATOM 757 N N . ARG A 1 93 ? -3.419 8.708 1.880 1.00 94.62 93 ARG A N 1
ATOM 758 C CA . ARG A 1 93 ? -4.498 9.599 2.328 1.00 94.62 93 ARG A CA 1
ATOM 759 C C . ARG A 1 93 ? -5.378 10.052 1.170 1.00 94.62 93 ARG A C 1
ATOM 761 O O . ARG A 1 93 ? -6.588 9.880 1.236 1.00 94.62 93 ARG A O 1
ATOM 768 N N . HIS A 1 94 ? -4.767 10.519 0.082 1.00 95.75 94 HIS A N 1
ATOM 769 C CA . HIS A 1 94 ? -5.490 10.940 -1.120 1.00 95.75 94 HIS A CA 1
ATOM 770 C C . HIS A 1 94 ? -6.381 9.828 -1.708 1.00 95.75 94 HIS A C 1
ATOM 772 O O . HIS A 1 94 ? -7.516 10.085 -2.122 1.00 95.75 94 HIS A O 1
ATOM 778 N N . VAL A 1 95 ? -5.884 8.586 -1.719 1.00 96.25 95 VAL A N 1
ATOM 779 C CA . VAL A 1 95 ? -6.615 7.420 -2.233 1.00 96.25 95 VAL A CA 1
ATOM 780 C C . VAL A 1 95 ? -7.764 7.051 -1.296 1.00 96.25 95 VAL A C 1
ATOM 782 O O . VAL A 1 95 ? -8.884 6.841 -1.760 1.00 96.25 95 VAL A O 1
ATOM 785 N N . ILE A 1 96 ? -7.516 7.031 0.018 1.00 95.94 96 ILE A N 1
ATOM 786 C CA . ILE A 1 96 ? -8.524 6.714 1.039 1.00 95.94 96 ILE A CA 1
ATOM 787 C C . ILE A 1 96 ? -9.634 7.769 1.043 1.00 95.94 96 ILE A C 1
ATOM 789 O O . ILE A 1 96 ? -10.806 7.414 1.008 1.00 95.94 96 ILE A O 1
ATOM 793 N N . GLU A 1 97 ? -9.292 9.056 1.033 1.00 96.56 97 GLU A N 1
ATOM 794 C CA . GLU A 1 97 ? -10.269 10.152 1.015 1.00 96.56 97 GLU A CA 1
ATOM 795 C C . GLU A 1 97 ? -11.092 10.159 -0.278 1.00 96.56 97 GLU A C 1
ATOM 797 O O . GLU A 1 97 ? -12.293 10.437 -0.259 1.00 96.56 97 GLU A O 1
ATOM 802 N N . THR A 1 98 ? -10.475 9.806 -1.410 1.00 96.94 98 THR A N 1
ATOM 803 C CA . THR A 1 98 ? -11.203 9.616 -2.669 1.00 96.94 98 THR A CA 1
ATOM 804 C C . THR A 1 98 ? -12.163 8.435 -2.587 1.00 96.94 98 THR A C 1
ATOM 806 O O . THR A 1 98 ? -13.319 8.564 -2.991 1.00 96.94 98 THR A O 1
ATOM 809 N N . PHE A 1 99 ? -11.723 7.315 -2.010 1.00 95.81 99 PHE A N 1
ATOM 810 C CA . PHE A 1 99 ? -12.572 6.152 -1.782 1.00 95.81 99 PHE A CA 1
ATOM 811 C C . PHE A 1 99 ? -13.756 6.482 -0.864 1.00 95.81 99 PHE A C 1
ATOM 813 O O . PHE A 1 99 ? -14.892 6.196 -1.233 1.00 95.81 99 PHE A O 1
ATOM 820 N N . THR A 1 100 ? -13.537 7.114 0.296 1.00 96.25 100 THR A N 1
ATOM 821 C CA . THR A 1 100 ? -14.628 7.399 1.244 1.00 96.25 100 THR A CA 1
ATOM 822 C C . THR A 1 100 ? -15.628 8.408 0.695 1.00 96.25 100 THR A C 1
ATOM 824 O O . THR A 1 100 ? -16.827 8.257 0.942 1.00 96.25 100 THR A O 1
ATOM 827 N N . ARG A 1 101 ? -15.168 9.390 -0.094 1.00 97.31 101 ARG A N 1
ATOM 828 C CA . ARG A 1 101 ? -16.043 10.304 -0.839 1.00 97.31 101 ARG A CA 1
ATOM 829 C C . ARG A 1 101 ? -16.936 9.534 -1.812 1.00 97.31 101 ARG A C 1
ATOM 831 O O . ARG A 1 101 ? -18.153 9.620 -1.694 1.00 97.31 101 ARG A O 1
ATOM 838 N N . TYR A 1 102 ? -16.360 8.741 -2.719 1.00 96.81 102 TYR A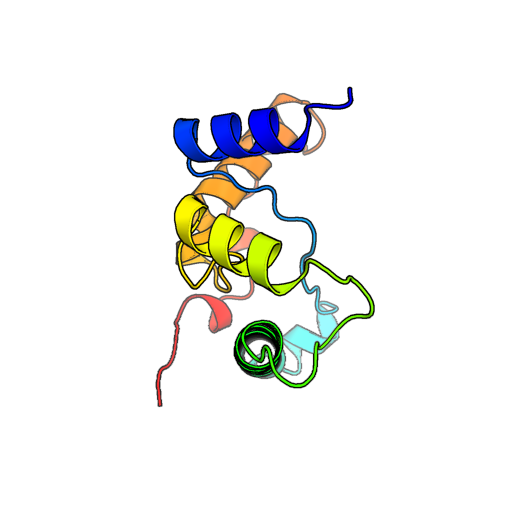 N 1
ATOM 839 C CA . TYR A 1 102 ? -17.142 7.994 -3.715 1.00 96.81 102 TYR A CA 1
ATOM 840 C C . TYR A 1 102 ? -18.072 6.960 -3.083 1.00 96.81 102 TYR A C 1
ATOM 842 O O . TYR A 1 102 ? -19.222 6.835 -3.492 1.00 96.81 102 TYR A O 1
ATOM 850 N N . HIS A 1 103 ? -17.613 6.265 -2.044 1.00 96.69 103 HIS A N 1
ATOM 851 C CA . HIS A 1 103 ? -18.428 5.303 -1.308 1.00 96.69 103 HIS A CA 1
ATOM 852 C C . HIS A 1 103 ? -19.661 5.973 -0.675 1.00 96.69 103 HIS A C 1
ATOM 854 O O . HIS A 1 103 ? -20.746 5.394 -0.648 1.00 96.69 103 HIS A O 1
ATOM 860 N N . HIS A 1 104 ? -19.529 7.215 -0.199 1.00 97.69 104 HIS A N 1
ATOM 861 C CA . HIS A 1 104 ? -20.671 7.985 0.288 1.00 97.69 104 HIS A CA 1
ATOM 862 C C . HIS A 1 104 ? -21.559 8.523 -0.844 1.00 97.69 104 HIS A C 1
ATOM 864 O O . HIS A 1 104 ? -22.772 8.345 -0.781 1.00 97.69 104 HIS A O 1
ATOM 870 N N . GLU A 1 105 ? -20.981 9.125 -1.889 1.00 98.19 105 GLU A N 1
ATOM 871 C CA . GLU A 1 105 ? -21.720 9.661 -3.048 1.00 98.19 105 GLU A CA 1
ATOM 872 C C . GLU A 1 105 ? -22.564 8.587 -3.753 1.00 98.19 105 GLU A C 1
ATOM 874 O O . GLU A 1 105 ? -23.650 8.872 -4.252 1.00 98.19 105 GLU A O 1
ATOM 879 N N . GLN A 1 106 ? -22.094 7.338 -3.751 1.00 98.00 106 GLN A N 1
ATOM 880 C CA . GLN A 1 106 ? -22.808 6.182 -4.299 1.00 98.00 106 GLN A CA 1
ATOM 881 C C . GLN A 1 106 ? -23.832 5.570 -3.326 1.00 98.00 106 GLN A C 1
ATOM 883 O O . GLN A 1 106 ? -24.457 4.561 -3.646 1.00 98.00 106 GLN A O 1
ATOM 888 N N . GLY A 1 107 ? -24.011 6.150 -2.136 1.00 97.00 107 GLY A N 1
ATOM 889 C CA . GLY A 1 107 ? -24.974 5.691 -1.133 1.00 97.00 107 GLY A CA 1
ATOM 890 C C . GLY A 1 107 ? -24.574 4.410 -0.395 1.00 97.00 107 GLY A C 1
ATOM 891 O O . GLY A 1 107 ? -25.403 3.837 0.307 1.00 97.00 107 GLY A O 1
ATOM 892 N N . LEU A 1 108 ? -23.323 3.954 -0.524 1.00 97.12 108 LEU A N 1
ATOM 893 C CA . LEU A 1 108 ? -22.829 2.748 0.151 1.00 97.12 108 LEU A CA 1
ATOM 894 C C . LEU A 1 108 ? -22.508 3.009 1.633 1.00 97.12 108 LEU A C 1
ATOM 896 O O . LEU A 1 108 ? -22.610 2.102 2.457 1.00 97.12 108 LEU A O 1
ATOM 900 N N . SER A 1 109 ? -22.150 4.250 1.986 1.00 95.56 109 SER A N 1
ATOM 901 C CA . SER A 1 109 ? -22.056 4.707 3.380 1.00 95.56 109 SER A CA 1
ATOM 902 C C . SER A 1 109 ? -23.125 5.753 3.703 1.00 95.56 109 SER A C 1
ATOM 904 O O . SER A 1 109 ? -23.328 6.672 2.905 1.00 95.56 109 SER A O 1
ATOM 906 N N . PRO A 1 110 ? -23.721 5.720 4.914 1.00 96.38 110 PRO A N 1
ATOM 907 C CA . PRO A 1 110 ? -24.719 6.708 5.339 1.00 96.38 110 PRO A CA 1
ATOM 908 C C . PRO A 1 110 ? -24.137 8.121 5.505 1.00 96.38 110 PRO A C 1
ATOM 910 O O . PRO A 1 110 ? -24.875 9.100 5.500 1.00 96.38 110 PRO A O 1
ATOM 913 N N . ARG A 1 111 ? -22.814 8.228 5.662 1.00 96.94 111 ARG A N 1
ATOM 914 C CA . ARG A 1 111 ? -22.049 9.477 5.716 1.00 96.94 111 ARG A CA 1
ATOM 915 C C . ARG A 1 111 ? -20.639 9.250 5.181 1.00 96.94 111 ARG A C 1
ATOM 917 O O . ARG A 1 111 ? -20.162 8.114 5.170 1.00 96.94 111 ARG A O 1
ATOM 924 N N . GLN A 1 112 ? -19.946 10.323 4.822 1.00 96.81 112 GLN A N 1
ATOM 925 C CA . GLN A 1 112 ? -18.519 10.259 4.519 1.00 96.81 112 GLN A CA 1
ATOM 926 C C . GLN A 1 112 ? -17.715 9.990 5.806 1.00 96.81 112 GLN A C 1
ATOM 928 O O . GLN A 1 112 ? -17.872 10.699 6.801 1.00 96.81 112 GLN A O 1
ATOM 933 N N . LEU A 1 113 ? -16.889 8.938 5.791 1.00 95.88 113 LEU A N 1
ATOM 934 C CA . LEU A 1 113 ? -15.959 8.598 6.876 1.00 95.88 113 LEU A CA 1
ATOM 935 C C . LEU A 1 113 ? -14.627 9.324 6.673 1.00 95.88 113 LEU A C 1
ATOM 937 O O . LEU A 1 113 ? -14.146 9.424 5.537 1.00 95.88 113 LEU A O 1
ATOM 941 N N . THR A 1 114 ? -14.018 9.791 7.762 1.00 95.94 114 THR A N 1
ATOM 942 C CA . THR A 1 114 ? -12.659 10.344 7.728 1.00 95.94 114 THR A CA 1
ATOM 943 C C . THR A 1 114 ? -11.608 9.259 7.951 1.00 95.94 114 THR A C 1
ATOM 945 O O . THR A 1 114 ? -11.877 8.186 8.495 1.00 95.94 114 THR A O 1
ATOM 948 N N . VAL A 1 115 ? -10.373 9.550 7.543 1.00 94.56 115 VAL A N 1
ATOM 949 C CA . VAL A 1 115 ? -9.220 8.664 7.751 1.00 94.56 115 VAL A CA 1
ATOM 950 C C . VAL A 1 115 ? -9.002 8.400 9.247 1.00 94.56 115 VAL A C 1
ATOM 952 O O . VAL A 1 115 ? -8.759 7.268 9.660 1.00 94.56 115 VAL A O 1
ATOM 955 N N . GLU A 1 116 ? -9.148 9.430 10.074 1.00 94.94 116 GLU A N 1
ATOM 956 C CA . GLU A 1 116 ? -8.961 9.389 11.526 1.00 94.94 116 GLU A CA 1
ATOM 957 C C . GLU A 1 116 ? -10.011 8.522 12.234 1.00 94.94 116 GLU A C 1
ATOM 959 O O . GLU A 1 116 ? -9.731 7.956 13.288 1.00 94.94 116 GLU A O 1
ATOM 964 N N . GLU A 1 117 ? -11.204 8.372 11.653 1.00 93.50 117 GLU A N 1
ATOM 965 C CA . GLU A 1 117 ? -12.241 7.475 12.173 1.00 93.50 117 GLU A CA 1
ATOM 966 C C . GLU A 1 117 ? -11.971 6.001 11.845 1.00 93.50 117 GLU A C 1
ATOM 968 O O . GLU A 1 117 ? -12.419 5.110 12.570 1.00 93.50 117 GLU A O 1
ATOM 973 N N . MET A 1 118 ? -11.268 5.736 10.742 1.00 92.38 118 MET A N 1
ATOM 974 C CA . MET A 1 118 ? -11.087 4.386 10.203 1.00 92.38 118 MET A CA 1
ATOM 975 C C . MET A 1 118 ? -9.831 3.685 10.722 1.00 92.38 118 MET A C 1
ATOM 977 O O . MET A 1 118 ? -9.822 2.457 10.835 1.00 92.38 118 MET A O 1
ATOM 981 N N . PHE A 1 119 ? -8.771 4.436 11.025 1.00 95.12 119 PHE A N 1
ATOM 982 C CA . PHE A 1 119 ? -7.457 3.872 11.329 1.00 95.12 119 PHE A CA 1
ATOM 983 C C . PHE A 1 119 ? -7.010 4.143 12.765 1.00 95.12 119 PHE A C 1
ATOM 985 O O . PHE A 1 119 ? -7.374 5.132 13.393 1.00 95.12 119 PHE A O 1
ATOM 992 N N . ALA A 1 120 ? -6.197 3.233 13.302 1.00 94.31 120 ALA A N 1
ATOM 993 C CA . ALA A 1 120 ? -5.658 3.351 14.650 1.00 94.31 120 ALA A CA 1
ATOM 994 C C . ALA A 1 120 ? -4.662 4.531 14.736 1.00 94.31 120 ALA A C 1
ATOM 996 O O . ALA A 1 120 ? -3.730 4.571 13.935 1.00 94.31 120 ALA A O 1
ATOM 997 N N . PRO A 1 121 ? -4.787 5.461 15.704 1.00 93.25 121 PRO A N 1
ATOM 998 C CA . PRO A 1 121 ? -3.898 6.623 15.835 1.00 93.25 121 PRO A CA 1
ATOM 999 C C . PRO A 1 121 ? -2.404 6.277 15.857 1.00 93.25 121 PRO A C 1
ATOM 1001 O O . PRO A 1 121 ? -1.573 7.017 15.335 1.00 93.25 121 PRO A O 1
ATOM 1004 N N . GLU A 1 122 ? -2.047 5.118 16.413 1.00 91.62 122 GLU A N 1
ATOM 1005 C CA . GLU A 1 122 ? -0.665 4.648 16.520 1.00 91.62 122 GLU A CA 1
ATOM 1006 C C . GLU A 1 122 ? -0.008 4.368 15.154 1.00 91.62 122 GLU A C 1
ATOM 1008 O O . GLU A 1 122 ? 1.217 4.253 15.082 1.00 91.62 122 GLU A O 1
ATOM 1013 N N . THR A 1 123 ? -0.790 4.266 14.071 1.00 90.62 123 THR A N 1
ATOM 1014 C CA . THR A 1 123 ? -0.286 4.042 12.704 1.00 90.62 123 THR A CA 1
ATOM 1015 C C . THR A 1 123 ? -0.101 5.326 11.892 1.00 90.62 123 THR A C 1
ATOM 1017 O O . THR A 1 123 ? 0.316 5.248 10.740 1.00 90.62 123 THR A O 1
ATOM 1020 N N . PHE A 1 124 ? -0.405 6.502 12.455 1.00 88.50 124 PHE A N 1
ATOM 1021 C CA . PHE A 1 124 ? -0.274 7.790 11.756 1.00 88.50 124 PHE A CA 1
ATOM 1022 C C . PHE A 1 124 ? 1.163 8.324 11.764 1.00 88.50 124 PHE A C 1
ATOM 1024 O O . PHE A 1 124 ? 1.502 9.171 10.950 1.00 88.50 124 PHE A O 1
ATOM 1031 N N . ALA A 1 125 ? 2.026 7.820 12.650 1.00 78.31 125 ALA A N 1
ATOM 1032 C CA . ALA A 1 125 ? 3.429 8.210 12.712 1.00 78.31 125 ALA A CA 1
ATOM 1033 C C . ALA A 1 125 ? 4.347 7.066 12.251 1.00 78.31 125 ALA A C 1
ATOM 1035 O O . ALA A 1 125 ? 4.359 5.979 12.837 1.00 78.31 125 ALA A O 1
ATOM 1036 N N . GLU A 1 126 ? 5.182 7.328 11.241 1.00 63.41 126 GLU A N 1
ATOM 1037 C CA . GLU A 1 126 ? 6.335 6.479 10.929 1.00 63.41 126 GLU A CA 1
ATOM 1038 C C . GLU A 1 126 ? 7.433 6.722 11.977 1.00 63.41 126 GLU A C 1
ATOM 1040 O O . GLU A 1 126 ? 8.302 7.574 11.806 1.00 63.41 126 GLU A O 1
ATOM 1045 N N . PHE A 1 127 ? 7.421 5.973 13.081 1.00 52.75 127 PHE A N 1
ATOM 1046 C CA . PHE A 1 127 ? 8.578 5.946 13.979 1.00 52.75 127 PHE A CA 1
ATOM 1047 C C . PHE A 1 127 ? 9.720 5.188 13.297 1.00 52.75 127 PHE A C 1
ATOM 1049 O O . PHE A 1 127 ? 9.743 3.954 13.304 1.00 52.75 127 PHE A O 1
ATOM 1056 N N . ARG A 1 128 ? 10.656 5.934 12.703 1.00 46.12 128 ARG A N 1
ATOM 1057 C CA . ARG A 1 128 ? 11.969 5.418 12.303 1.00 46.12 128 ARG A CA 1
ATOM 1058 C C . ARG A 1 128 ? 12.830 5.322 13.564 1.00 46.12 128 ARG A C 1
ATOM 1060 O O . ARG A 1 128 ? 13.009 6.330 14.243 1.00 46.12 128 ARG A O 1
ATOM 1067 N N . ILE A 1 129 ? 13.267 4.109 13.899 1.00 36.25 129 ILE A N 1
ATOM 1068 C CA . ILE A 1 129 ? 14.327 3.862 14.890 1.00 36.25 129 ILE A CA 1
ATOM 1069 C C . ILE A 1 129 ? 15.653 3.900 14.140 1.00 36.25 129 ILE A C 1
ATOM 1071 O O . ILE A 1 129 ? 15.677 3.336 13.021 1.00 36.25 129 ILE A O 1
#

Foldseek 3Di:
DVCVVVVQLVVCVVQVDDADPDDDDDDPVVCVVPVCVQVVVLVVVVVVVVVVLVQLCDPVDHPDPDPCSNVVSVVCCVRQNSCNPDRACVSCVSVLQVVLVVCVVVVVDVDRDHPPRVGRPSRRDDPDD

Secondary structure (DSSP, 8-state):
-TTHHHHHHHHHHHH------------HHHHHH-THHHHHHHHHHHHHHHHHHHHHT-SSS-SSS-TTHHHHHHHHHHHH-TTSS--SHHHHHHHHHHHHHHHHHTTSSSSPPPHHHHS-GGGSS----